Protein AF-E8V3X7-F1 (afdb_monomer_lite)

Sequence (169 aa):
MFLGLVLTGCRHASTDIPPQANLERAHLLEVARQDLAQIPPPSKNLYMNIRTIEDWENPLLTVQQNMITITVLMADANPSPLGKGTMLRPVAARKEVLNIAPMHLAEALNSIPHSAWPYGRVVAIEEAHEAPKSVRPELRRNIEAAMQTLSDIGIVADEWNDNRPVGIR

Structure (mmCIF, N/CA/C/O backbone):
data_AF-E8V3X7-F1
#
_entry.id   AF-E8V3X7-F1
#
loop_
_atom_site.group_PDB
_atom_site.id
_atom_site.type_symbol
_atom_site.label_atom_id
_atom_site.label_alt_id
_atom_site.label_comp_id
_atom_site.label_asym_id
_atom_site.label_entity_id
_atom_site.label_seq_id
_atom_site.pdbx_PDB_ins_code
_atom_site.Cartn_x
_atom_site.Cartn_y
_atom_site.Cartn_z
_atom_site.occupancy
_atom_site.B_iso_or_equiv
_atom_site.auth_seq_id
_atom_site.auth_comp_id
_atom_site.auth_asym_id
_atom_site.auth_atom_id
_atom_site.pdbx_PDB_model_num
ATOM 1 N N . MET A 1 1 ? -37.730 -12.747 60.034 1.00 41.56 1 MET A N 1
ATOM 2 C CA . MET A 1 1 ? -36.577 -13.463 59.451 1.00 41.56 1 MET A CA 1
ATOM 3 C C . MET A 1 1 ? -36.321 -12.843 58.086 1.00 41.56 1 MET A C 1
ATOM 5 O O . MET A 1 1 ? -37.265 -12.693 57.326 1.00 41.56 1 MET A O 1
ATOM 9 N N . PHE A 1 2 ? -35.115 -12.313 57.898 1.00 44.56 2 PHE A N 1
ATOM 10 C CA . PHE A 1 2 ? -34.690 -11.406 56.823 1.00 44.56 2 PHE A CA 1
ATOM 11 C C . PHE A 1 2 ? -34.370 -12.120 55.491 1.00 44.56 2 PHE A C 1
ATOM 13 O O . PHE A 1 2 ? -34.214 -13.336 55.484 1.00 44.56 2 PHE A O 1
ATOM 20 N N . LEU A 1 3 ? -34.133 -11.286 54.460 1.00 43.16 3 LEU A N 1
ATOM 21 C CA . LEU A 1 3 ? -33.473 -11.497 53.150 1.00 43.16 3 LEU A CA 1
ATOM 22 C C . LEU A 1 3 ? -34.408 -11.944 52.009 1.00 43.16 3 LEU A C 1
ATOM 24 O O . LEU A 1 3 ? -34.996 -13.010 52.070 1.00 43.16 3 LEU A O 1
ATOM 28 N N . GLY A 1 4 ? -34.616 -11.194 50.920 1.00 46.53 4 GLY A N 1
ATOM 29 C CA . GLY A 1 4 ? -33.771 -10.185 50.268 1.00 46.53 4 GLY A CA 1
ATOM 30 C C . GLY A 1 4 ? -33.264 -10.751 48.937 1.00 46.53 4 GLY A C 1
ATOM 31 O O . GLY A 1 4 ? -32.162 -11.289 48.895 1.00 46.53 4 GLY A O 1
ATOM 32 N N . LEU A 1 5 ? -34.078 -10.685 47.873 1.00 50.56 5 LEU A N 1
ATOM 33 C CA . LEU A 1 5 ? -33.664 -11.083 46.521 1.00 50.56 5 LEU A CA 1
ATOM 34 C C . LEU A 1 5 ? -32.705 -10.030 45.950 1.00 50.56 5 LEU A C 1
ATOM 36 O O . LEU A 1 5 ? -33.053 -8.854 45.844 1.00 50.56 5 LEU A O 1
ATOM 40 N N . VAL A 1 6 ? -31.499 -10.467 45.595 1.00 58.91 6 VAL A N 1
ATOM 41 C CA . VAL A 1 6 ? -30.434 -9.624 45.046 1.00 58.91 6 VAL A CA 1
ATOM 42 C C . VAL A 1 6 ? -30.571 -9.510 43.526 1.00 58.91 6 VAL A C 1
ATOM 44 O O . VAL A 1 6 ? -30.888 -10.471 42.830 1.00 58.91 6 VAL A O 1
ATOM 47 N N . LEU A 1 7 ? -30.320 -8.288 43.062 1.00 54.78 7 LEU A N 1
ATOM 48 C CA . LEU A 1 7 ? -30.355 -7.762 41.702 1.00 54.78 7 LEU A CA 1
ATOM 49 C C . LEU A 1 7 ? -29.554 -8.585 40.677 1.00 54.78 7 LEU A C 1
ATOM 51 O O . LEU A 1 7 ? -28.392 -8.931 40.893 1.00 54.78 7 LEU A O 1
ATOM 55 N N . THR A 1 8 ? -30.157 -8.792 39.508 1.00 55.88 8 THR A N 1
ATOM 56 C CA . THR A 1 8 ? -29.519 -9.307 38.292 1.00 55.88 8 THR A CA 1
ATOM 57 C C . THR A 1 8 ? -28.566 -8.249 37.723 1.00 55.88 8 THR A C 1
ATOM 59 O O . THR A 1 8 ? -29.002 -7.223 37.207 1.00 55.88 8 THR A O 1
ATOM 62 N N . GLY A 1 9 ? -27.255 -8.473 37.835 1.00 51.06 9 GLY A N 1
ATOM 63 C CA . GLY A 1 9 ? -26.227 -7.613 37.243 1.00 51.06 9 GLY A CA 1
ATOM 64 C C . GLY A 1 9 ? -25.946 -7.967 35.779 1.00 51.06 9 GLY A C 1
ATOM 65 O O . GLY A 1 9 ? -25.614 -9.112 35.468 1.00 51.06 9 GLY A O 1
ATOM 66 N N . CYS A 1 10 ? -26.044 -6.980 34.886 1.00 62.19 10 CYS A N 1
ATOM 67 C CA . CYS A 1 10 ? -25.611 -7.074 33.491 1.00 62.19 10 CYS A CA 1
ATOM 68 C C . CYS A 1 10 ? -24.092 -7.292 33.416 1.00 62.19 10 CYS A C 1
ATOM 70 O O . CYS A 1 10 ? -23.312 -6.413 33.786 1.00 62.19 10 CYS A O 1
ATOM 72 N N . ARG A 1 11 ? -23.661 -8.450 32.906 1.00 59.25 11 ARG A N 1
ATOM 73 C CA . ARG A 1 11 ? -22.255 -8.702 32.572 1.00 59.25 11 ARG A CA 1
ATOM 74 C C . ARG A 1 11 ? -21.950 -8.032 31.235 1.00 59.25 11 ARG A C 1
ATOM 76 O O . ARG A 1 11 ? -22.404 -8.500 30.196 1.00 59.25 11 ARG A O 1
ATOM 83 N N . HIS A 1 12 ? -21.194 -6.939 31.268 1.00 58.03 12 HIS A N 1
ATOM 84 C CA . HIS A 1 12 ? -20.492 -6.460 30.083 1.00 58.03 12 HIS A CA 1
ATOM 85 C C . HIS A 1 12 ? -19.414 -7.499 29.761 1.00 58.03 12 HIS A C 1
ATOM 87 O O . HIS A 1 12 ? -18.557 -7.776 30.598 1.00 58.03 12 HIS A O 1
ATOM 93 N N . ALA A 1 13 ? -19.508 -8.134 28.595 1.00 49.59 13 ALA A N 1
ATOM 94 C CA . ALA A 1 13 ? -18.462 -9.016 28.105 1.00 49.59 13 ALA A CA 1
ATOM 95 C C . ALA A 1 13 ? -17.270 -8.146 27.694 1.00 49.59 13 ALA A C 1
ATOM 97 O O . ALA A 1 13 ? -17.285 -7.522 26.635 1.00 49.59 13 ALA A O 1
ATOM 98 N N . SER A 1 14 ? -16.261 -8.069 28.557 1.00 54.44 14 SER A N 1
ATOM 99 C CA . SER A 1 14 ? -14.933 -7.605 28.174 1.00 54.44 14 SER A CA 1
ATOM 100 C C . SER A 1 14 ? -14.408 -8.555 27.098 1.00 54.44 14 SER A C 1
ATOM 102 O O . SER A 1 14 ? -14.303 -9.760 27.330 1.00 54.44 14 SER A O 1
ATOM 104 N N . THR A 1 15 ? -14.110 -8.043 25.908 1.00 57.53 15 THR A N 1
ATOM 105 C CA . THR A 1 15 ? -13.325 -8.757 24.895 1.00 57.53 15 THR A CA 1
ATOM 106 C C . THR A 1 15 ? -11.871 -8.831 25.359 1.00 57.53 15 THR A C 1
ATOM 108 O O . THR A 1 15 ? -11.016 -8.104 24.860 1.00 57.53 15 THR A O 1
ATOM 111 N N . ASP A 1 16 ? -11.595 -9.680 26.347 1.00 59.19 16 ASP A N 1
ATOM 112 C CA . ASP A 1 16 ? -10.229 -10.020 26.733 1.00 59.19 16 ASP A CA 1
ATOM 113 C C . ASP A 1 16 ? -9.679 -11.009 25.700 1.00 59.19 16 ASP A C 1
ATOM 115 O O . ASP A 1 16 ? -10.049 -12.185 25.667 1.00 59.19 16 ASP A O 1
ATOM 119 N N . ILE A 1 17 ? -8.817 -10.518 24.807 1.00 62.88 17 ILE A N 1
ATOM 120 C CA . ILE A 1 17 ? -8.056 -11.378 23.898 1.00 62.88 17 ILE A CA 1
ATOM 121 C C . ILE A 1 17 ? -7.093 -12.220 24.756 1.00 62.88 17 ILE A C 1
ATOM 123 O O . ILE A 1 17 ? -6.367 -11.650 25.578 1.00 62.88 17 ILE A O 1
ATOM 127 N N . PRO A 1 18 ? -7.044 -13.556 24.588 1.00 73.12 18 PRO A N 1
ATOM 128 C CA . PRO A 1 18 ? -6.158 -14.405 25.375 1.00 73.12 18 PRO A CA 1
ATOM 129 C C . PRO A 1 18 ? -4.687 -13.975 25.227 1.00 73.12 18 PRO A C 1
ATOM 131 O O . PRO A 1 18 ? -4.255 -13.687 24.108 1.00 73.12 18 PRO A O 1
ATOM 134 N N . PRO A 1 19 ? -3.869 -14.012 26.297 1.00 78.06 19 PRO A N 1
ATOM 135 C CA . PRO A 1 19 ? -2.450 -13.641 26.238 1.00 78.06 19 PRO A CA 1
ATOM 136 C C . PRO A 1 19 ? -1.665 -14.374 25.141 1.00 78.06 19 PRO A C 1
ATOM 138 O O . PRO A 1 19 ? -0.767 -13.803 24.531 1.00 78.06 19 PRO A O 1
ATOM 141 N N . GLN A 1 20 ? -2.035 -15.626 24.858 1.00 80.25 20 GLN A N 1
ATOM 142 C CA . GLN A 1 20 ? -1.432 -16.439 23.800 1.00 80.25 20 GLN A CA 1
ATOM 143 C C . GLN A 1 20 ? -1.684 -15.865 22.398 1.00 80.25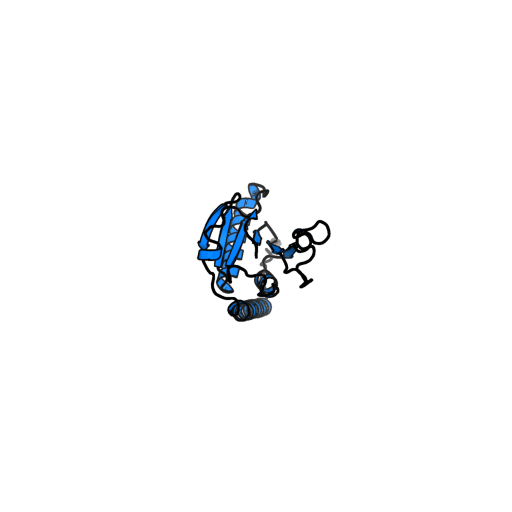 20 GLN A C 1
ATOM 145 O O . GLN A 1 20 ? -0.751 -15.785 21.607 1.00 80.25 20 GLN A O 1
ATOM 150 N N . ALA A 1 21 ? -2.900 -15.387 22.119 1.00 82.00 21 ALA A N 1
ATOM 151 C CA . ALA A 1 21 ? -3.241 -14.784 20.831 1.00 82.00 21 ALA A CA 1
ATOM 152 C C . ALA A 1 21 ? -2.495 -13.455 20.602 1.00 82.00 21 ALA A C 1
ATOM 154 O O . ALA A 1 21 ? -2.103 -13.145 19.479 1.00 82.00 21 ALA A O 1
ATOM 155 N N . ASN A 1 22 ? -2.229 -12.692 21.669 1.00 84.62 22 ASN A N 1
ATOM 156 C CA . ASN A 1 22 ? -1.407 -11.481 21.580 1.00 84.62 22 ASN A CA 1
ATOM 157 C C . ASN A 1 22 ? 0.062 -11.792 21.263 1.00 84.62 22 ASN A C 1
ATOM 159 O O . ASN A 1 22 ? 0.672 -11.084 20.464 1.00 84.62 22 ASN A O 1
ATOM 163 N N . LEU A 1 23 ? 0.628 -12.846 21.860 1.00 89.44 23 LEU A N 1
ATOM 164 C CA . LEU A 1 23 ? 2.000 -13.277 21.572 1.00 89.44 23 LEU A CA 1
ATOM 165 C C . LEU A 1 23 ? 2.145 -13.774 20.132 1.00 89.44 23 LEU A C 1
ATOM 167 O O . LEU A 1 23 ? 3.095 -13.399 19.449 1.00 89.44 23 LEU A O 1
ATOM 171 N N . GLU A 1 24 ? 1.186 -14.568 19.658 1.00 89.00 24 GLU A N 1
ATOM 172 C CA . GLU A 1 24 ? 1.156 -15.043 18.275 1.00 89.00 24 GLU A CA 1
ATOM 173 C C . GLU A 1 24 ? 1.061 -13.873 17.289 1.00 89.00 24 GLU A C 1
ATOM 175 O O . GLU A 1 24 ? 1.851 -13.783 16.352 1.00 89.00 24 GLU A O 1
ATOM 180 N N . ARG A 1 25 ? 0.176 -12.904 17.552 1.00 88.44 25 ARG A N 1
ATOM 181 C CA . ARG A 1 25 ? 0.068 -11.683 16.745 1.00 88.44 25 ARG A CA 1
ATOM 182 C C . ARG A 1 25 ? 1.370 -10.884 16.717 1.00 88.44 25 ARG A C 1
ATOM 184 O O . ARG A 1 25 ? 1.782 -10.446 15.647 1.00 88.44 25 ARG A O 1
ATOM 191 N N . ALA A 1 26 ? 2.012 -10.685 17.867 1.00 91.50 26 ALA A N 1
ATOM 192 C CA . ALA A 1 26 ? 3.282 -9.966 17.943 1.00 91.50 26 ALA A CA 1
ATOM 193 C C . ALA A 1 26 ? 4.384 -10.679 17.144 1.00 91.50 26 ALA A C 1
ATOM 195 O O . ALA A 1 26 ? 5.145 -10.031 16.431 1.00 91.50 26 ALA A O 1
ATOM 196 N N . HIS A 1 27 ? 4.424 -12.012 17.207 1.00 93.06 27 HIS A N 1
ATOM 197 C CA . HIS A 1 27 ? 5.338 -12.815 16.402 1.00 93.06 27 HIS A CA 1
ATOM 198 C C . HIS A 1 27 ? 5.074 -12.650 14.897 1.00 93.06 27 HIS A C 1
ATOM 200 O O . HIS A 1 27 ? 6.014 -12.434 14.139 1.00 93.06 27 HIS A O 1
ATOM 206 N N . LEU A 1 28 ? 3.810 -12.683 14.459 1.00 91.94 28 LEU A N 1
ATOM 207 C CA . LEU A 1 28 ? 3.452 -12.465 13.050 1.00 91.94 28 LEU A CA 1
ATOM 208 C C . LEU A 1 28 ? 3.856 -11.070 12.550 1.00 91.94 28 LEU A C 1
ATOM 210 O O . LEU A 1 28 ? 4.358 -10.949 11.434 1.00 91.94 28 LEU A O 1
ATOM 214 N N . LEU A 1 29 ? 3.679 -10.028 13.371 1.00 95.12 29 LEU A N 1
ATOM 215 C CA . LEU A 1 29 ? 4.130 -8.672 13.039 1.00 95.12 29 LEU A CA 1
ATOM 216 C C . LEU A 1 29 ? 5.652 -8.601 12.893 1.00 95.12 29 LEU A C 1
ATOM 218 O O . LEU A 1 29 ? 6.144 -7.985 11.953 1.00 95.12 29 LEU A O 1
ATOM 222 N N . GLU A 1 30 ? 6.395 -9.250 13.789 1.00 96.56 30 GLU A N 1
ATOM 223 C CA . GLU A 1 30 ? 7.857 -9.271 13.737 1.00 96.56 30 GLU A CA 1
ATOM 224 C C . GLU A 1 30 ? 8.380 -10.018 12.503 1.00 96.56 30 GLU A C 1
ATOM 226 O O . GLU A 1 30 ? 9.279 -9.517 11.831 1.00 96.56 30 GLU A O 1
ATOM 231 N N . VAL A 1 31 ? 7.790 -11.169 12.162 1.00 96.31 31 VAL A N 1
ATOM 232 C CA . VAL A 1 31 ? 8.128 -11.904 10.931 1.00 96.31 31 VAL A CA 1
ATOM 233 C C . VAL A 1 31 ? 7.864 -11.032 9.705 1.00 96.31 31 VAL A C 1
ATOM 235 O O . VAL A 1 31 ? 8.766 -10.828 8.895 1.00 96.31 31 VAL A O 1
ATOM 238 N N . ALA A 1 32 ? 6.673 -10.431 9.610 1.00 96.12 32 ALA A N 1
ATOM 239 C CA . ALA A 1 32 ? 6.341 -9.536 8.503 1.00 96.12 32 ALA A CA 1
ATOM 240 C C . ALA A 1 32 ? 7.320 -8.355 8.412 1.00 96.12 32 ALA A C 1
ATOM 242 O O . ALA A 1 32 ? 7.789 -8.026 7.327 1.00 96.12 32 ALA A O 1
ATOM 243 N N . ARG A 1 33 ? 7.689 -7.741 9.542 1.00 97.56 33 ARG A N 1
ATOM 244 C CA . ARG A 1 33 ? 8.666 -6.643 9.588 1.00 97.56 33 ARG A CA 1
ATOM 245 C C . ARG A 1 33 ? 10.034 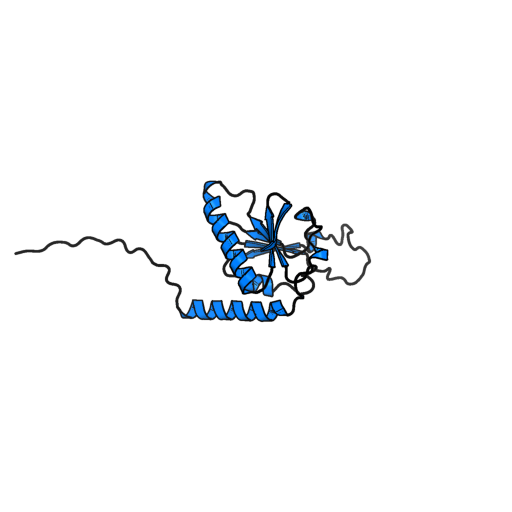-7.064 9.040 1.00 97.56 33 ARG A C 1
ATOM 247 O O . ARG A 1 33 ? 10.668 -6.284 8.331 1.00 97.56 33 ARG A O 1
ATOM 254 N N . GLN A 1 34 ? 10.509 -8.263 9.381 1.00 97.75 34 GLN A N 1
ATOM 255 C CA . GLN A 1 34 ? 11.801 -8.787 8.924 1.00 97.75 34 GLN A CA 1
ATOM 256 C C . GLN A 1 34 ? 11.806 -9.108 7.424 1.00 97.75 34 GLN A C 1
ATOM 258 O O . GLN A 1 34 ? 12.764 -8.762 6.726 1.00 97.75 34 GLN A O 1
ATOM 263 N N . ASP A 1 35 ? 10.735 -9.719 6.927 1.00 97.06 35 ASP A N 1
ATOM 264 C CA . ASP A 1 35 ? 10.578 -10.064 5.514 1.00 97.06 35 ASP A CA 1
ATOM 265 C C . ASP A 1 35 ? 10.427 -8.802 4.655 1.00 97.06 35 ASP A C 1
ATOM 267 O O . ASP A 1 35 ? 11.177 -8.586 3.700 1.00 97.06 35 ASP A O 1
ATOM 271 N N . LEU A 1 36 ? 9.540 -7.887 5.057 1.00 97.00 36 LEU A N 1
ATOM 272 C CA . LEU A 1 36 ? 9.346 -6.607 4.377 1.00 97.00 36 LEU A CA 1
ATOM 273 C C . LEU A 1 36 ? 10.619 -5.748 4.404 1.00 97.00 36 LEU A C 1
ATOM 275 O O . LEU A 1 36 ? 10.845 -4.956 3.488 1.00 97.00 36 LEU A O 1
ATOM 279 N N . ALA A 1 37 ? 11.511 -5.917 5.387 1.00 97.31 37 ALA A N 1
ATOM 280 C CA . ALA A 1 37 ? 12.798 -5.220 5.408 1.00 97.31 37 ALA A CA 1
ATOM 281 C C . ALA A 1 37 ? 13.686 -5.526 4.183 1.00 97.31 37 ALA A C 1
ATOM 283 O O . ALA A 1 37 ? 14.580 -4.733 3.884 1.00 97.31 37 ALA A O 1
ATOM 284 N N . GLN A 1 38 ? 13.421 -6.618 3.454 1.00 97.12 38 GLN A N 1
ATOM 285 C CA . GLN A 1 38 ? 14.099 -6.950 2.196 1.00 97.12 38 GLN A CA 1
ATOM 286 C C . GLN A 1 38 ? 13.671 -6.055 1.020 1.00 97.12 38 GLN A C 1
ATOM 288 O O . GLN A 1 38 ? 14.395 -5.949 0.028 1.00 97.12 38 GLN A O 1
ATOM 293 N N . ILE A 1 39 ? 12.512 -5.394 1.110 1.00 97.19 39 ILE A N 1
ATOM 294 C CA . ILE A 1 39 ? 12.089 -4.380 0.140 1.00 97.19 39 ILE A CA 1
ATOM 295 C C . ILE A 1 39 ? 12.907 -3.104 0.399 1.00 97.19 39 ILE A C 1
ATOM 297 O O . ILE A 1 39 ? 13.028 -2.685 1.557 1.00 97.19 39 ILE A O 1
ATOM 301 N N . PRO A 1 40 ? 13.456 -2.444 -0.640 1.00 97.19 40 PRO A N 1
ATOM 302 C CA . PRO A 1 40 ? 14.199 -1.200 -0.471 1.00 97.19 40 PRO A CA 1
ATOM 303 C C . PRO A 1 40 ? 13.401 -0.127 0.286 1.00 97.19 40 PRO A C 1
ATOM 305 O O . PRO A 1 40 ? 12.169 -0.087 0.195 1.00 97.19 40 PRO A O 1
ATOM 308 N N . PRO A 1 41 ? 14.074 0.787 1.007 1.00 97.19 41 PRO A N 1
ATOM 309 C CA . PRO A 1 41 ? 13.392 1.916 1.624 1.00 97.19 41 PRO A CA 1
ATOM 310 C C . PRO A 1 41 ? 12.670 2.778 0.568 1.00 97.19 41 PRO A C 1
ATOM 312 O O . PRO A 1 41 ? 13.068 2.783 -0.602 1.00 97.19 41 PRO A O 1
ATOM 315 N N . PRO A 1 42 ? 11.633 3.535 0.968 1.00 97.25 42 PRO A N 1
ATOM 316 C CA . PRO A 1 42 ? 10.893 4.406 0.063 1.00 97.25 42 PRO A CA 1
ATOM 317 C C . PRO A 1 42 ? 11.788 5.378 -0.702 1.00 97.25 42 PRO A C 1
ATOM 319 O O . PRO A 1 42 ? 12.574 6.128 -0.118 1.00 97.25 42 PRO A O 1
ATOM 322 N N . SER A 1 43 ? 11.619 5.412 -2.018 1.00 96.44 43 SER A N 1
ATOM 323 C CA . SER A 1 43 ? 12.330 6.329 -2.906 1.00 96.44 43 SER A CA 1
ATOM 324 C C . SER A 1 43 ? 11.423 7.501 -3.271 1.00 96.44 43 SER A C 1
ATOM 326 O O . SER A 1 43 ? 10.671 7.441 -4.240 1.00 96.44 43 SER A O 1
ATOM 328 N N . LYS A 1 44 ? 11.485 8.585 -2.483 1.00 93.88 44 LYS A N 1
ATOM 329 C CA . LYS A 1 44 ? 10.605 9.769 -2.619 1.00 93.88 44 LYS A CA 1
ATOM 330 C C . LYS A 1 44 ? 10.535 10.334 -4.041 1.00 93.88 44 LYS A C 1
ATOM 332 O O . LYS A 1 44 ? 9.481 10.778 -4.477 1.00 93.88 44 LYS A O 1
ATOM 337 N N . ASN A 1 45 ? 11.635 10.303 -4.785 1.00 94.44 45 ASN A N 1
ATOM 338 C CA . ASN A 1 45 ? 11.683 10.761 -6.174 1.00 94.44 45 ASN A CA 1
ATOM 339 C C . ASN A 1 45 ? 10.776 9.964 -7.127 1.00 94.44 45 ASN A C 1
ATOM 341 O O . ASN A 1 45 ? 10.424 10.495 -8.177 1.00 94.44 45 ASN A O 1
ATOM 345 N N . LEU A 1 46 ? 10.416 8.723 -6.784 1.00 93.94 46 LEU A N 1
ATOM 346 C CA . LEU A 1 46 ? 9.574 7.870 -7.621 1.00 93.94 46 LEU A CA 1
ATOM 347 C C . LEU A 1 46 ? 8.077 8.151 -7.451 1.00 93.94 46 LEU A C 1
ATOM 349 O O . LEU A 1 46 ? 7.344 8.002 -8.420 1.00 93.94 46 LEU A O 1
ATOM 353 N N . TYR A 1 47 ? 7.630 8.585 -6.266 1.00 93.62 47 TYR A N 1
ATOM 354 C CA . TYR A 1 47 ? 6.195 8.695 -5.964 1.00 93.62 47 TYR A CA 1
ATOM 355 C C . TYR A 1 47 ? 5.713 10.104 -5.577 1.00 93.62 47 TYR A C 1
ATOM 357 O O . TYR A 1 47 ? 4.542 10.411 -5.752 1.00 93.62 47 TYR A O 1
ATOM 365 N N . MET A 1 48 ? 6.594 11.026 -5.163 1.00 91.56 48 MET A N 1
ATOM 366 C CA . MET A 1 48 ? 6.180 12.384 -4.744 1.00 91.56 48 MET A CA 1
ATOM 367 C C . MET A 1 48 ? 5.598 13.253 -5.872 1.00 91.56 48 MET A C 1
ATOM 369 O O . MET A 1 48 ? 5.008 14.301 -5.609 1.00 91.56 48 MET A O 1
ATOM 373 N N . ASN A 1 49 ? 5.801 12.861 -7.132 1.00 92.25 49 ASN A N 1
ATOM 374 C CA . ASN A 1 49 ? 5.241 13.564 -8.288 1.00 92.25 49 ASN A CA 1
ATOM 375 C C . ASN A 1 49 ? 3.869 13.028 -8.710 1.00 92.25 49 ASN A C 1
ATOM 377 O O . ASN A 1 49 ? 3.241 13.643 -9.572 1.00 92.25 49 ASN A O 1
ATOM 381 N N . ILE A 1 50 ? 3.411 11.923 -8.117 1.00 94.38 50 ILE A N 1
ATOM 382 C CA . ILE A 1 50 ? 2.087 11.357 -8.361 1.00 94.38 50 ILE A CA 1
ATOM 383 C C . ILE A 1 50 ? 1.062 12.338 -7.787 1.00 94.38 50 ILE A C 1
ATOM 385 O O . ILE A 1 50 ? 1.183 12.800 -6.652 1.00 94.38 50 ILE A O 1
ATOM 389 N N . ARG A 1 51 ? 0.090 12.739 -8.609 1.00 92.88 51 ARG A N 1
ATOM 390 C CA . ARG A 1 51 ? -0.898 13.773 -8.246 1.00 92.88 51 ARG A CA 1
ATOM 391 C C . ARG A 1 51 ? -2.292 13.220 -8.033 1.00 92.88 51 ARG A C 1
ATOM 393 O O . ARG A 1 51 ? -3.082 13.893 -7.380 1.00 92.88 51 ARG A O 1
ATOM 400 N N . THR A 1 52 ? -2.556 12.041 -8.580 1.00 93.31 52 THR A N 1
ATOM 401 C CA . THR A 1 52 ? -3.837 11.351 -8.504 1.00 93.31 52 THR A CA 1
ATOM 402 C C . THR A 1 52 ? -3.608 9.925 -8.014 1.00 93.31 52 THR A C 1
ATOM 404 O O . THR A 1 52 ? -2.573 9.324 -8.301 1.00 93.31 52 THR A O 1
ATOM 407 N N . ILE A 1 53 ? -4.554 9.388 -7.254 1.00 91.50 53 ILE A N 1
ATOM 408 C CA . ILE A 1 53 ? -4.538 8.014 -6.765 1.00 91.50 53 ILE A CA 1
ATOM 409 C C . ILE A 1 53 ? -4.630 7.018 -7.921 1.00 91.50 53 ILE A C 1
ATOM 411 O O . ILE A 1 53 ? -4.132 5.905 -7.805 1.00 91.50 53 ILE A O 1
ATOM 415 N N . GLU A 1 54 ? -5.215 7.407 -9.060 1.00 90.00 54 GLU A N 1
ATOM 416 C CA . GLU A 1 54 ? -5.264 6.550 -10.247 1.00 90.00 54 GLU A CA 1
ATOM 417 C C . GLU A 1 54 ? -3.890 6.359 -10.900 1.00 90.00 54 GLU A C 1
ATOM 419 O O . GLU A 1 54 ? -3.657 5.329 -11.534 1.00 90.00 54 GLU A O 1
ATOM 424 N N . ASP A 1 55 ? -2.987 7.327 -10.729 1.00 92.44 55 ASP A N 1
ATOM 425 C CA . ASP A 1 55 ? -1.597 7.241 -11.182 1.00 92.44 55 ASP A CA 1
ATOM 426 C C . ASP A 1 55 ? -0.705 6.468 -10.190 1.00 92.44 55 ASP A C 1
ATOM 428 O O . ASP A 1 55 ? 0.453 6.175 -10.501 1.00 92.44 55 ASP A O 1
ATOM 432 N N . TRP A 1 56 ? -1.211 6.141 -8.995 1.00 94.38 56 TRP A N 1
ATOM 433 C CA . TRP A 1 56 ? -0.498 5.295 -8.044 1.00 94.38 56 TRP A CA 1
ATOM 434 C C . TRP A 1 56 ? -0.510 3.839 -8.510 1.00 94.38 56 TRP A C 1
ATOM 436 O O . TRP A 1 56 ? -1.569 3.251 -8.724 1.00 94.38 56 TRP A O 1
ATOM 446 N N . GLU A 1 57 ? 0.668 3.224 -8.627 1.00 93.12 57 GLU A N 1
ATOM 447 C CA . GLU A 1 57 ? 0.756 1.821 -9.034 1.00 93.12 57 GLU A CA 1
ATOM 448 C C . GLU A 1 57 ? 0.425 0.865 -7.882 1.00 93.12 57 GLU A C 1
ATOM 450 O O . GLU A 1 57 ? -0.632 0.241 -7.896 1.00 93.12 57 GLU A O 1
ATOM 455 N N . ASN A 1 58 ? 1.324 0.719 -6.899 1.00 95.50 58 ASN A N 1
ATOM 456 C CA . ASN A 1 58 ? 1.233 -0.320 -5.873 1.00 95.50 58 ASN A CA 1
ATOM 457 C C . ASN A 1 58 ? 1.992 0.016 -4.580 1.00 95.50 58 ASN A C 1
ATOM 459 O O . ASN A 1 58 ? 3.028 0.681 -4.645 1.00 95.50 58 ASN A O 1
ATOM 463 N N . PRO A 1 59 ? 1.606 -0.611 -3.453 1.00 97.44 59 PRO A N 1
ATOM 464 C CA . PRO A 1 59 ? 0.254 -1.080 -3.122 1.00 97.44 59 PRO A CA 1
ATOM 465 C C . PRO A 1 59 ? -0.665 0.093 -2.744 1.00 97.44 59 PRO A C 1
ATOM 467 O O . PRO A 1 59 ? -0.181 1.113 -2.249 1.00 97.44 59 PRO A O 1
ATOM 470 N N . LEU A 1 60 ? -1.977 -0.055 -2.947 1.00 97.50 60 LEU A N 1
ATOM 471 C CA . LEU A 1 60 ? -2.992 0.915 -2.514 1.00 97.50 60 LEU A CA 1
ATOM 472 C C . LEU A 1 60 ? -3.919 0.292 -1.465 1.00 97.50 60 LEU A C 1
ATOM 474 O O . LEU A 1 60 ? -4.468 -0.789 -1.682 1.00 97.50 60 LEU A O 1
ATOM 478 N N . LEU A 1 61 ? -4.112 0.992 -0.350 1.00 98.00 61 LEU A N 1
ATOM 479 C CA . LEU A 1 61 ? -4.992 0.611 0.747 1.00 98.00 61 LEU A CA 1
ATOM 480 C C . LEU A 1 61 ? -6.191 1.553 0.826 1.00 98.00 61 LEU A C 1
ATOM 482 O O . LEU A 1 61 ? -6.025 2.749 1.033 1.00 98.00 61 LEU A O 1
ATOM 486 N N . THR A 1 62 ? -7.399 1.002 0.774 1.00 96.94 62 THR A N 1
ATOM 487 C CA . THR A 1 62 ? -8.627 1.734 1.102 1.00 96.94 62 THR A CA 1
ATOM 488 C C . THR A 1 62 ? -9.177 1.189 2.415 1.00 96.94 62 THR A C 1
ATOM 490 O O . THR A 1 62 ? -9.617 0.037 2.501 1.00 96.94 62 THR A O 1
ATOM 493 N N . VAL A 1 63 ? -9.143 2.008 3.463 1.00 96.62 63 VAL A N 1
ATOM 494 C CA . VAL A 1 63 ? -9.657 1.656 4.789 1.00 96.62 63 VAL A CA 1
ATOM 495 C C . VAL A 1 63 ? -11.165 1.879 4.823 1.00 96.62 63 VAL A C 1
ATOM 497 O O . VAL A 1 63 ? -11.668 2.908 4.373 1.00 96.62 63 VAL A O 1
ATOM 500 N N . GLN A 1 64 ? -11.895 0.911 5.372 1.00 94.12 64 GLN A N 1
ATOM 501 C CA . GLN A 1 64 ? -13.342 0.963 5.580 1.00 94.12 64 GLN A CA 1
ATOM 502 C C . GLN A 1 64 ? -13.672 0.771 7.071 1.00 94.12 64 GLN A C 1
ATOM 504 O O . GLN A 1 64 ? -12.791 0.714 7.931 1.00 94.12 64 GLN A O 1
ATOM 509 N N . GLN A 1 65 ? -14.961 0.670 7.408 1.00 91.12 65 GLN A N 1
ATOM 510 C CA . GLN A 1 65 ? -15.397 0.527 8.802 1.00 91.12 65 GLN A CA 1
ATOM 511 C C . GLN A 1 65 ? -14.922 -0.785 9.452 1.00 91.12 65 GLN A C 1
ATOM 513 O O . GLN A 1 65 ? -14.511 -0.782 10.606 1.00 91.12 65 GLN A O 1
ATOM 518 N N . ASN A 1 66 ? -14.940 -1.904 8.722 1.00 91.25 66 ASN A N 1
ATOM 519 C CA . ASN A 1 66 ? -14.658 -3.229 9.299 1.00 91.25 66 ASN A CA 1
ATOM 520 C C . ASN A 1 66 ? -13.600 -4.013 8.514 1.00 91.25 66 ASN A C 1
ATOM 522 O O . ASN A 1 66 ? -13.334 -5.174 8.820 1.00 91.25 66 ASN A O 1
ATOM 526 N N . MET A 1 67 ? -13.031 -3.409 7.476 1.00 95.94 67 MET A N 1
ATOM 527 C CA . MET A 1 67 ? -12.148 -4.082 6.534 1.00 95.94 67 MET A CA 1
ATOM 528 C C . MET A 1 67 ? -11.185 -3.100 5.885 1.00 95.94 67 MET A C 1
ATOM 530 O O . MET A 1 67 ? -11.408 -1.889 5.888 1.00 95.94 67 MET A O 1
ATOM 534 N N . ILE A 1 68 ? -10.124 -3.651 5.316 1.00 97.88 68 ILE A N 1
ATOM 535 C CA . ILE A 1 68 ? -9.190 -2.941 4.456 1.00 97.88 68 ILE A CA 1
ATOM 536 C C . ILE A 1 68 ? -9.244 -3.619 3.095 1.00 97.88 68 ILE A C 1
ATOM 538 O O . ILE A 1 68 ? -9.169 -4.847 3.000 1.00 97.88 68 ILE A O 1
ATOM 542 N N . THR A 1 69 ? -9.385 -2.814 2.052 1.00 97.94 69 THR A N 1
ATOM 543 C CA . THR A 1 69 ? -9.214 -3.266 0.677 1.00 97.94 69 THR A CA 1
ATOM 544 C C . THR A 1 69 ? -7.789 -2.970 0.240 1.00 97.94 69 THR A C 1
ATOM 546 O O . THR A 1 69 ? -7.361 -1.820 0.267 1.00 97.94 69 THR A O 1
ATOM 549 N N . ILE A 1 70 ? -7.061 -4.003 -0.172 1.00 98.06 70 ILE A N 1
ATOM 550 C CA . ILE A 1 70 ? -5.746 -3.879 -0.796 1.00 98.06 70 ILE A CA 1
ATOM 551 C C . ILE A 1 70 ? -5.927 -4.038 -2.297 1.00 98.06 70 ILE A C 1
ATOM 553 O O . ILE A 1 70 ? -6.429 -5.058 -2.767 1.00 98.06 70 ILE A O 1
ATOM 557 N N . THR A 1 71 ? -5.507 -3.030 -3.045 1.00 97.06 71 THR A N 1
ATOM 558 C CA . THR A 1 71 ? -5.414 -3.073 -4.497 1.00 97.06 71 THR A CA 1
ATOM 559 C C . THR A 1 71 ? -3.956 -3.245 -4.897 1.00 97.06 71 THR A C 1
ATOM 561 O O . THR A 1 71 ? -3.105 -2.449 -4.494 1.00 97.06 71 THR A O 1
ATOM 564 N N . VAL A 1 72 ? -3.678 -4.265 -5.711 1.00 95.50 72 VAL A N 1
ATOM 565 C CA . VAL A 1 72 ? -2.338 -4.523 -6.247 1.00 95.50 72 VAL A CA 1
ATOM 566 C C . VAL A 1 72 ? -2.416 -4.903 -7.725 1.00 95.50 72 VAL A C 1
ATOM 568 O O . VAL A 1 72 ? -3.184 -5.767 -8.132 1.00 95.50 72 VAL A O 1
ATOM 571 N N . LEU A 1 73 ? -1.605 -4.265 -8.551 1.00 92.00 73 LEU A N 1
ATOM 572 C CA . LEU A 1 73 ? -1.368 -4.573 -9.946 1.00 92.00 73 LEU A CA 1
ATOM 573 C C . LEU A 1 73 ? -0.200 -5.556 -10.083 1.00 92.00 73 LEU A C 1
ATOM 575 O O . LEU A 1 73 ? 0.960 -5.195 -9.879 1.00 92.00 73 LEU A O 1
ATOM 579 N N . MET A 1 74 ? -0.495 -6.787 -10.493 1.00 88.81 74 MET A N 1
ATOM 580 C CA . MET A 1 74 ? 0.520 -7.822 -10.688 1.00 88.81 74 MET A CA 1
ATOM 581 C C . MET A 1 74 ? 1.333 -7.626 -11.967 1.00 88.81 74 MET A C 1
ATOM 583 O O . MET A 1 74 ? 0.856 -7.106 -12.985 1.00 88.81 74 MET A O 1
ATOM 587 N N . ALA A 1 75 ? 2.581 -8.099 -11.938 1.00 83.06 75 ALA A N 1
ATOM 588 C CA . ALA A 1 75 ? 3.413 -8.197 -13.130 1.00 83.06 75 ALA A CA 1
ATOM 589 C C . ALA A 1 75 ? 2.734 -9.068 -14.201 1.00 83.06 75 ALA A C 1
ATOM 591 O O . ALA A 1 75 ? 1.932 -9.953 -13.911 1.00 83.06 75 ALA A O 1
ATOM 592 N N . ASP A 1 76 ? 3.032 -8.793 -15.469 1.00 78.75 76 ASP A N 1
ATOM 593 C CA . ASP A 1 76 ? 2.527 -9.624 -16.556 1.00 78.75 76 ASP A CA 1
ATOM 594 C C . ASP A 1 76 ? 3.270 -10.966 -16.547 1.00 78.75 76 ASP A C 1
ATOM 596 O O . ASP A 1 76 ? 4.492 -10.999 -16.684 1.00 78.75 76 ASP A O 1
ATOM 600 N N . ALA A 1 77 ? 2.532 -12.065 -16.368 1.00 74.81 77 ALA A N 1
ATOM 601 C CA . ALA A 1 77 ? 3.100 -13.410 -16.327 1.00 74.81 77 ALA A CA 1
ATOM 602 C C . ALA A 1 77 ? 3.701 -13.846 -17.675 1.00 74.81 77 ALA A C 1
ATOM 604 O O . ALA A 1 77 ? 4.488 -14.791 -17.721 1.00 74.81 77 ALA A O 1
ATOM 605 N N . ASN A 1 78 ? 3.347 -13.181 -18.781 1.00 75.88 78 ASN A N 1
ATOM 606 C CA . ASN A 1 78 ? 3.908 -13.475 -20.091 1.00 75.88 78 ASN A CA 1
ATOM 607 C C . ASN A 1 78 ? 5.121 -12.559 -20.380 1.00 75.88 78 ASN A C 1
ATOM 609 O O . ASN A 1 78 ? 4.948 -11.350 -20.576 1.00 75.88 78 ASN A O 1
ATOM 613 N N . PRO A 1 79 ? 6.343 -13.125 -20.488 1.00 73.94 79 PRO A N 1
ATOM 614 C CA . PRO A 1 79 ? 7.579 -12.357 -20.649 1.00 73.94 79 PRO A CA 1
ATOM 615 C C . PRO A 1 79 ? 7.734 -11.725 -22.041 1.00 73.94 79 PRO A C 1
ATOM 617 O O . PRO A 1 79 ? 8.623 -10.901 -22.250 1.00 73.94 79 PRO A O 1
ATOM 620 N N . SER A 1 80 ? 6.896 -12.099 -23.014 1.00 79.69 80 SER A N 1
ATOM 621 C CA . SER A 1 80 ? 6.947 -11.539 -24.363 1.00 79.69 80 SER A CA 1
ATOM 622 C C . SER A 1 80 ? 6.365 -10.120 -24.401 1.00 79.69 80 SER A C 1
ATOM 624 O O . SER A 1 80 ? 5.266 -9.898 -23.880 1.00 79.69 80 SER A O 1
ATOM 626 N N . PRO A 1 81 ? 7.014 -9.163 -25.092 1.00 75.94 81 PRO A N 1
ATOM 627 C CA . PRO A 1 81 ? 6.459 -7.825 -25.298 1.00 75.94 81 PRO A CA 1
ATOM 628 C C . PRO A 1 81 ? 5.273 -7.815 -26.280 1.00 75.94 81 PRO A C 1
ATOM 630 O O . PRO A 1 81 ? 4.536 -6.831 -26.346 1.00 75.94 81 PRO A O 1
ATOM 633 N N . LEU A 1 82 ? 5.061 -8.894 -27.043 1.00 79.81 82 LEU A N 1
ATOM 634 C CA . LEU A 1 82 ? 4.025 -8.958 -28.072 1.00 79.81 82 LEU A CA 1
ATOM 635 C C . LEU A 1 82 ? 2.617 -8.909 -27.465 1.00 79.81 82 LEU A C 1
ATOM 637 O O . LEU A 1 82 ? 2.223 -9.775 -26.687 1.00 79.81 82 LEU A O 1
ATOM 641 N N . GLY A 1 83 ? 1.831 -7.905 -27.854 1.00 71.56 83 GLY A N 1
ATOM 642 C CA . GLY A 1 83 ? 0.433 -7.771 -27.443 1.00 71.56 83 GLY A CA 1
ATOM 643 C C . GLY A 1 83 ? 0.213 -7.160 -26.055 1.00 71.56 83 GLY A C 1
ATOM 644 O O . GLY A 1 83 ? -0.937 -7.097 -25.622 1.00 71.56 83 GLY A O 1
ATOM 645 N N . LYS A 1 84 ? 1.261 -6.691 -25.358 1.00 76.06 84 LYS A N 1
ATOM 646 C CA . LYS A 1 84 ? 1.123 -5.968 -24.081 1.00 76.06 84 LYS A CA 1
ATOM 647 C C . LYS A 1 84 ? 0.234 -4.729 -24.267 1.00 76.06 84 LYS A C 1
ATOM 649 O O . LYS A 1 84 ? 0.465 -3.942 -25.179 1.00 76.06 84 LYS A O 1
ATOM 654 N N . GLY A 1 85 ? -0.783 -4.564 -23.419 1.00 70.50 85 GLY A N 1
ATOM 655 C CA . GLY A 1 85 ? -1.703 -3.420 -23.482 1.00 70.50 85 GLY A CA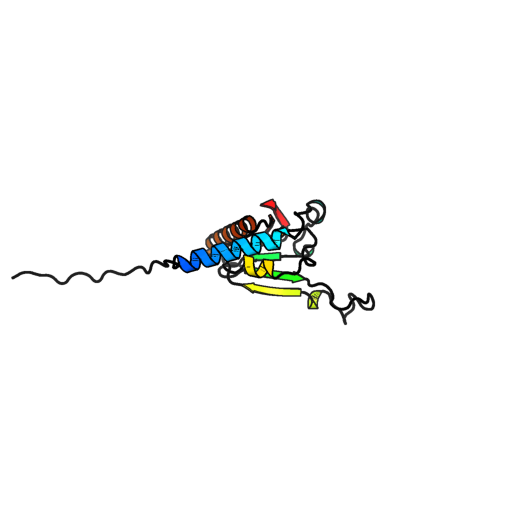 1
ATOM 656 C C . GLY A 1 85 ? -2.761 -3.496 -24.590 1.00 70.50 85 GLY A C 1
ATOM 657 O O . GLY A 1 85 ? -3.529 -2.554 -24.760 1.00 70.50 85 GLY A O 1
ATOM 658 N N . THR A 1 86 ? -2.834 -4.604 -25.335 1.00 79.00 86 THR A N 1
ATOM 659 C CA . THR A 1 86 ? -3.931 -4.858 -26.285 1.00 79.00 86 THR A CA 1
ATOM 660 C C . THR A 1 86 ? -5.165 -5.410 -25.565 1.00 79.00 86 THR A C 1
ATOM 662 O O . THR A 1 86 ? -5.076 -5.840 -24.415 1.00 79.00 86 THR A O 1
ATOM 665 N N . MET A 1 87 ? -6.313 -5.480 -26.255 1.00 78.25 87 MET A N 1
ATOM 666 C CA . MET A 1 87 ? -7.546 -6.080 -25.711 1.00 78.25 87 MET A CA 1
ATOM 667 C C . MET A 1 87 ? -7.359 -7.515 -25.187 1.00 78.25 87 MET A C 1
ATOM 669 O O . MET A 1 87 ? -8.102 -7.943 -24.313 1.00 78.25 87 MET A O 1
ATOM 673 N N . LEU A 1 88 ? -6.364 -8.250 -25.693 1.00 78.31 88 LEU A N 1
ATOM 674 C CA . LEU A 1 88 ? -6.074 -9.625 -25.280 1.00 78.31 88 LEU A CA 1
ATOM 675 C C . LEU A 1 88 ? -5.161 -9.711 -24.046 1.00 78.31 88 LEU A C 1
ATOM 677 O O . LEU A 1 88 ? -5.037 -10.781 -23.458 1.00 78.31 88 LEU A O 1
ATOM 681 N N . ARG A 1 89 ? -4.504 -8.609 -23.658 1.00 79.44 89 ARG A N 1
ATOM 682 C CA . ARG A 1 89 ? -3.625 -8.520 -22.477 1.00 79.44 89 ARG A CA 1
ATOM 683 C C . ARG A 1 89 ? -3.817 -7.178 -21.749 1.00 79.44 89 ARG A C 1
ATOM 685 O O . ARG A 1 89 ? -2.885 -6.363 -21.706 1.00 79.44 89 ARG A O 1
ATOM 692 N N . PRO A 1 90 ? -5.022 -6.908 -21.210 1.00 78.00 90 PRO A N 1
ATOM 693 C CA . PRO A 1 90 ? -5.307 -5.650 -20.535 1.00 78.00 90 PRO A CA 1
ATOM 694 C C . PRO A 1 90 ? -4.622 -5.584 -19.165 1.00 78.00 90 PRO A C 1
ATOM 696 O O . PRO A 1 90 ? -4.553 -6.564 -18.427 1.00 78.00 90 PRO A O 1
ATOM 699 N N . VAL A 1 91 ? -4.164 -4.387 -18.792 1.00 77.25 91 VAL A N 1
ATOM 700 C CA . VAL A 1 91 ? -3.570 -4.112 -17.471 1.00 77.25 91 VAL A CA 1
ATOM 701 C C . VAL A 1 91 ? -4.565 -4.415 -16.348 1.00 77.25 91 VAL A C 1
ATOM 703 O O . VAL A 1 91 ? -4.189 -5.038 -15.362 1.00 77.25 91 VAL A O 1
ATOM 706 N N . ALA A 1 92 ? -5.839 -4.063 -16.541 1.00 76.25 92 ALA A N 1
ATOM 707 C CA . ALA A 1 92 ? -6.898 -4.258 -15.554 1.00 76.25 92 ALA A CA 1
ATOM 708 C C . ALA A 1 92 ? -7.123 -5.729 -15.156 1.00 76.25 92 ALA A C 1
ATOM 710 O O . ALA A 1 92 ? -7.495 -5.986 -14.019 1.00 76.25 92 ALA A O 1
ATOM 711 N N . ALA A 1 93 ? -6.849 -6.699 -16.038 1.00 77.25 93 ALA A N 1
ATOM 712 C CA . ALA A 1 93 ? -6.982 -8.123 -15.705 1.00 77.25 93 ALA A CA 1
ATOM 713 C C . ALA A 1 93 ? -5.911 -8.622 -14.719 1.00 77.25 93 ALA A C 1
ATOM 715 O O . ALA A 1 93 ? -6.035 -9.720 -14.189 1.00 77.25 93 ALA A O 1
ATOM 716 N N . ARG A 1 94 ? -4.861 -7.827 -14.479 1.00 86.06 94 ARG A N 1
ATOM 717 C CA . ARG A 1 94 ? -3.800 -8.112 -13.504 1.00 86.06 94 ARG A CA 1
ATOM 718 C C . ARG A 1 94 ? -4.028 -7.402 -12.169 1.00 86.06 94 ARG A C 1
ATOM 720 O O . ARG A 1 94 ? -3.175 -7.484 -11.292 1.00 86.06 94 ARG A O 1
ATOM 727 N N . LYS A 1 95 ? -5.124 -6.648 -12.044 1.00 90.69 95 LYS A N 1
ATOM 728 C CA . LYS A 1 95 ? -5.498 -5.970 -10.806 1.00 90.69 95 LYS A CA 1
ATOM 729 C C . LYS A 1 95 ? -6.119 -6.995 -9.864 1.00 90.69 95 LYS A C 1
ATOM 731 O O . LYS A 1 95 ? -7.189 -7.529 -10.145 1.00 90.69 95 LYS A O 1
ATOM 736 N N . GLU A 1 96 ? -5.460 -7.230 -8.746 1.00 93.50 96 GLU A N 1
ATOM 737 C CA . GLU A 1 96 ? -5.975 -8.011 -7.634 1.00 93.50 96 GLU A CA 1
ATOM 738 C C . GLU A 1 96 ? -6.551 -7.072 -6.575 1.00 93.50 96 GLU A C 1
ATOM 740 O O . GLU A 1 96 ? -5.999 -6.006 -6.288 1.00 93.50 96 GLU A O 1
ATOM 745 N N . VAL A 1 97 ? -7.698 -7.465 -6.022 1.00 95.56 97 VAL A N 1
ATOM 746 C CA . VAL A 1 97 ? -8.401 -6.727 -4.973 1.00 95.56 97 VAL A CA 1
ATOM 747 C C . VAL A 1 97 ? -8.656 -7.690 -3.824 1.00 95.56 97 VAL A C 1
ATOM 749 O O . VAL A 1 97 ? -9.437 -8.633 -3.956 1.00 95.56 97 VAL A O 1
ATOM 752 N N . LEU A 1 98 ? -7.985 -7.456 -2.701 1.00 96.31 98 LEU A N 1
ATOM 753 C CA . LEU A 1 98 ? -8.072 -8.282 -1.503 1.00 96.31 98 LEU A CA 1
ATOM 754 C C . LEU A 1 98 ? -8.850 -7.533 -0.430 1.00 96.31 98 LEU A C 1
ATOM 756 O O . LEU A 1 98 ? -8.513 -6.407 -0.080 1.00 96.31 98 LEU A O 1
ATOM 760 N N . ASN A 1 99 ? -9.875 -8.176 0.114 1.00 97.56 99 ASN A N 1
ATOM 761 C CA . ASN A 1 99 ? -10.682 -7.641 1.201 1.00 97.56 99 ASN A CA 1
ATOM 762 C C . ASN A 1 99 ? -10.334 -8.393 2.478 1.00 97.56 99 ASN A C 1
ATOM 764 O O . ASN A 1 99 ? -10.618 -9.584 2.590 1.00 97.56 99 ASN A O 1
ATOM 768 N N . ILE A 1 100 ? -9.708 -7.702 3.425 1.00 97.31 100 ILE A N 1
ATOM 769 C CA . ILE A 1 100 ? -9.174 -8.316 4.640 1.00 97.31 100 ILE A CA 1
ATOM 770 C C . ILE A 1 100 ? -9.746 -7.662 5.892 1.00 97.31 100 ILE A C 1
ATOM 772 O O . ILE A 1 100 ? -10.094 -6.479 5.898 1.00 97.31 100 ILE A O 1
ATOM 776 N N . ALA A 1 101 ? -9.792 -8.416 6.990 1.00 96.06 101 ALA A N 1
ATOM 777 C CA . ALA A 1 101 ? -9.974 -7.799 8.296 1.00 96.06 101 ALA A CA 1
ATOM 778 C C . ALA A 1 101 ? -8.708 -6.992 8.657 1.00 96.06 101 ALA A C 1
ATOM 780 O O . ALA A 1 101 ? -7.602 -7.449 8.351 1.00 96.06 101 ALA A O 1
ATOM 781 N N . PRO A 1 102 ? -8.824 -5.848 9.362 1.00 94.75 102 PRO A N 1
ATOM 782 C CA . PRO A 1 102 ? -7.674 -4.994 9.687 1.00 94.75 102 PRO A CA 1
ATOM 783 C C . PRO A 1 102 ? -6.549 -5.736 10.417 1.00 94.75 102 PRO A C 1
ATOM 785 O O . PRO A 1 102 ? -5.369 -5.436 10.259 1.00 94.75 102 PRO A O 1
ATOM 788 N N . MET A 1 103 ? -6.909 -6.765 11.186 1.00 93.19 103 MET A N 1
ATOM 789 C CA . MET A 1 103 ? -5.960 -7.579 11.932 1.00 93.19 103 MET A CA 1
ATOM 790 C C . MET A 1 103 ? -4.977 -8.372 11.053 1.00 93.19 103 MET A C 1
ATOM 792 O O . MET A 1 103 ? -3.900 -8.690 11.554 1.00 93.19 103 MET A O 1
ATOM 796 N N . HIS A 1 104 ? -5.306 -8.637 9.784 1.00 96.12 104 HIS A N 1
ATOM 797 C CA . HIS A 1 104 ? -4.471 -9.377 8.826 1.00 96.12 104 HIS A CA 1
ATOM 798 C C . HIS A 1 104 ? -3.636 -8.471 7.909 1.00 96.12 104 HIS A C 1
ATOM 800 O O . HIS A 1 104 ? -3.009 -8.964 6.976 1.00 96.12 104 HIS A O 1
ATOM 806 N N . LEU A 1 105 ? -3.608 -7.153 8.151 1.00 97.56 105 LEU A N 1
ATOM 807 C CA . LEU A 1 105 ? -2.924 -6.199 7.270 1.00 97.56 105 LEU A CA 1
ATOM 808 C C . LEU A 1 105 ? -1.451 -6.556 7.026 1.00 97.56 105 LEU A C 1
ATOM 810 O O . LEU A 1 105 ? -1.012 -6.583 5.881 1.00 97.56 105 LEU A O 1
ATOM 814 N N . ALA A 1 106 ? -0.706 -6.866 8.088 1.00 96.94 106 ALA A N 1
ATOM 815 C CA . ALA A 1 106 ? 0.711 -7.202 7.983 1.00 96.94 106 ALA A CA 1
ATOM 816 C C . ALA A 1 106 ? 0.962 -8.475 7.162 1.00 96.94 106 ALA A C 1
ATOM 818 O O . ALA A 1 106 ? 1.815 -8.484 6.282 1.00 96.94 106 ALA A O 1
ATOM 819 N N . GLU A 1 107 ? 0.189 -9.528 7.423 1.00 96.44 107 GLU A N 1
ATOM 820 C CA . GLU A 1 107 ? 0.276 -10.802 6.706 1.00 96.44 107 GLU A CA 1
ATOM 821 C C . GLU A 1 107 ? -0.049 -10.624 5.218 1.00 96.44 107 GLU A C 1
ATOM 823 O O . GLU A 1 107 ? 0.699 -11.081 4.353 1.00 96.44 107 GLU A O 1
ATOM 828 N N . ALA A 1 108 ? -1.123 -9.891 4.913 1.00 97.31 108 ALA A N 1
ATOM 829 C CA . ALA A 1 108 ? -1.533 -9.633 3.542 1.00 97.31 108 ALA A CA 1
ATOM 830 C C . ALA A 1 108 ? -0.476 -8.823 2.775 1.00 97.31 108 ALA A C 1
ATOM 832 O O . ALA A 1 108 ? -0.134 -9.185 1.652 1.00 97.31 108 ALA A O 1
ATOM 833 N N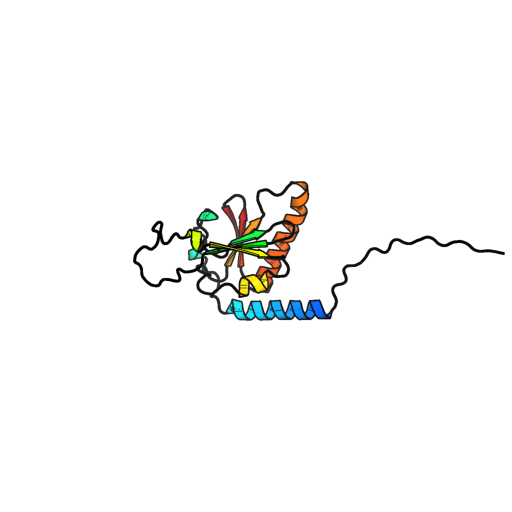 . LEU A 1 109 ? 0.095 -7.778 3.383 1.00 97.88 109 LEU A N 1
ATOM 834 C CA . LEU A 1 109 ? 1.176 -7.000 2.769 1.00 97.88 109 LEU A CA 1
ATOM 835 C C . LEU A 1 109 ? 2.453 -7.826 2.576 1.00 97.88 109 LEU A C 1
ATOM 837 O O . LEU A 1 109 ? 3.095 -7.692 1.538 1.00 97.88 109 LEU A O 1
ATOM 841 N N . ASN A 1 110 ? 2.792 -8.707 3.521 1.00 96.81 110 ASN A N 1
ATOM 842 C CA . ASN A 1 110 ? 3.954 -9.594 3.404 1.00 96.81 110 ASN A CA 1
ATOM 843 C C . ASN A 1 110 ? 3.800 -10.633 2.279 1.00 96.81 110 ASN A C 1
ATOM 845 O O . ASN A 1 110 ? 4.785 -11.108 1.722 1.00 96.81 110 ASN A O 1
ATOM 849 N N . SER A 1 111 ? 2.562 -10.975 1.911 1.00 95.94 111 SER A N 1
ATOM 850 C CA . SER A 1 111 ? 2.288 -11.885 0.792 1.00 95.94 111 SER A CA 1
ATOM 851 C C . SER A 1 111 ? 2.458 -11.239 -0.592 1.00 95.94 111 SER A C 1
ATOM 853 O O . SER A 1 111 ? 2.514 -11.950 -1.598 1.00 95.94 111 SER A O 1
ATOM 855 N N . ILE A 1 112 ? 2.557 -9.903 -0.666 1.00 95.88 112 ILE A N 1
ATOM 856 C CA . ILE A 1 112 ? 2.721 -9.183 -1.932 1.00 95.88 112 ILE A CA 1
ATOM 857 C C . ILE A 1 112 ? 4.141 -9.417 -2.472 1.00 95.88 112 ILE A C 1
ATOM 859 O O . ILE A 1 112 ? 5.116 -9.096 -1.786 1.00 95.88 112 ILE A O 1
ATOM 863 N N . PRO A 1 113 ? 4.301 -9.889 -3.725 1.00 94.31 113 PRO A N 1
ATOM 864 C CA . PRO A 1 113 ? 5.617 -10.086 -4.322 1.00 94.31 113 PRO A CA 1
ATOM 865 C C . PRO A 1 113 ? 6.458 -8.804 -4.311 1.00 94.31 113 PRO A C 1
ATOM 867 O O . PRO A 1 113 ? 5.959 -7.731 -4.638 1.00 94.31 113 PRO A O 1
ATOM 870 N N . HIS A 1 114 ? 7.765 -8.909 -4.043 1.00 93.88 114 HIS A N 1
ATOM 871 C CA . HIS A 1 114 ? 8.663 -7.740 -3.990 1.00 93.88 114 HIS A CA 1
ATOM 872 C C . HIS A 1 114 ? 8.659 -6.907 -5.285 1.00 93.88 114 HIS A C 1
ATOM 874 O O . HIS A 1 114 ? 8.849 -5.695 -5.250 1.00 93.88 114 HIS A O 1
ATOM 880 N N . SER A 1 115 ? 8.416 -7.539 -6.437 1.00 91.38 115 SER A N 1
ATOM 881 C CA . SER A 1 115 ? 8.316 -6.858 -7.734 1.00 91.38 115 SER A CA 1
ATOM 882 C C . SER A 1 115 ? 7.107 -5.924 -7.852 1.00 91.38 115 SER A C 1
ATOM 884 O O . SER A 1 115 ? 7.097 -5.072 -8.736 1.00 91.38 115 SER A O 1
ATOM 886 N N . ALA A 1 116 ? 6.112 -6.053 -6.971 1.00 95.00 116 ALA A N 1
ATOM 887 C CA . ALA A 1 116 ? 4.951 -5.175 -6.897 1.00 95.00 116 ALA A CA 1
ATOM 888 C C . ALA A 1 116 ? 5.172 -3.963 -5.967 1.00 95.00 116 ALA A C 1
ATOM 890 O O . ALA A 1 116 ? 4.210 -3.289 -5.626 1.00 95.00 116 ALA A O 1
ATOM 891 N N . TRP A 1 117 ? 6.417 -3.647 -5.587 1.00 96.69 117 TRP A N 1
ATOM 892 C CA . TRP A 1 117 ? 6.774 -2.475 -4.772 1.00 96.69 117 TRP A CA 1
ATOM 893 C C . TRP A 1 117 ? 7.630 -1.474 -5.569 1.00 96.69 117 TRP A C 1
ATOM 895 O O . TRP A 1 117 ? 8.828 -1.326 -5.303 1.00 96.69 117 TRP A O 1
ATOM 905 N N . PRO A 1 118 ? 7.052 -0.781 -6.569 1.00 95.75 118 PRO A N 1
ATOM 906 C CA . PRO A 1 118 ? 7.808 0.060 -7.502 1.00 95.75 118 PRO A CA 1
ATOM 907 C C . PRO A 1 118 ? 8.480 1.263 -6.826 1.00 95.75 118 PRO A C 1
ATOM 909 O O . PRO A 1 118 ? 9.468 1.787 -7.336 1.00 95.75 118 PRO A O 1
ATOM 912 N N . TYR A 1 119 ? 7.969 1.691 -5.670 1.00 96.69 119 TYR A N 1
ATOM 913 C CA . TYR A 1 119 ? 8.421 2.884 -4.952 1.00 96.69 119 TYR A CA 1
ATOM 914 C C . TYR A 1 119 ? 9.282 2.569 -3.720 1.00 96.69 119 TYR A C 1
ATOM 916 O O . TYR A 1 119 ? 9.637 3.471 -2.957 1.00 96.69 119 TYR A O 1
ATOM 924 N N . GLY A 1 120 ? 9.640 1.296 -3.528 1.00 97.12 120 GLY A N 1
ATOM 925 C CA . GLY A 1 120 ? 10.149 0.788 -2.259 1.00 97.12 120 GLY A CA 1
ATOM 926 C C . GLY A 1 120 ? 9.012 0.556 -1.266 1.00 97.12 120 GLY A C 1
ATOM 927 O O . GLY A 1 120 ? 7.845 0.493 -1.644 1.00 97.12 120 GLY A O 1
ATOM 928 N N . ARG A 1 121 ? 9.3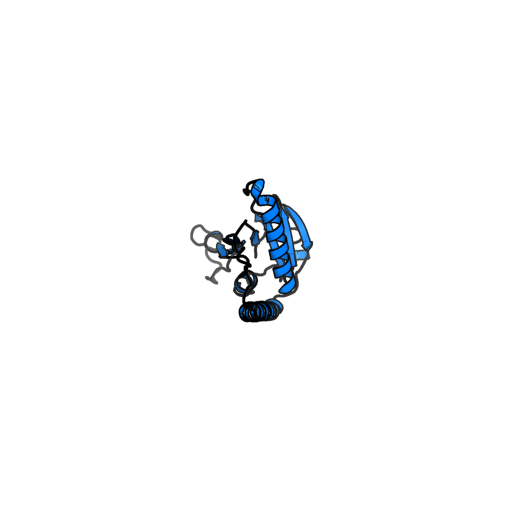55 0.411 0.011 1.00 97.38 121 ARG A N 1
ATOM 929 C CA . ARG A 1 121 ? 8.438 -0.004 1.078 1.00 97.38 121 ARG A CA 1
ATOM 930 C C . ARG A 1 121 ? 7.512 1.127 1.562 1.00 97.38 121 ARG A C 1
ATOM 932 O O . ARG A 1 121 ? 7.588 1.576 2.707 1.00 97.38 121 ARG A O 1
ATOM 939 N N . VAL A 1 122 ? 6.671 1.610 0.655 1.00 98.00 122 VAL A N 1
ATOM 940 C CA . VAL A 1 122 ? 5.663 2.658 0.848 1.00 98.00 122 VAL A CA 1
ATOM 941 C C . VAL A 1 122 ? 4.344 2.210 0.231 1.00 98.00 122 VAL A C 1
ATOM 943 O O . VAL A 1 122 ? 4.339 1.555 -0.809 1.00 98.00 122 VAL A O 1
ATOM 946 N N . VAL A 1 123 ? 3.235 2.551 0.877 1.00 98.06 123 VAL A N 1
ATOM 947 C CA . VAL A 1 123 ? 1.878 2.287 0.383 1.00 98.06 123 VAL A CA 1
ATOM 948 C C . VAL A 1 123 ? 1.095 3.588 0.334 1.00 98.06 123 VAL A C 1
ATOM 950 O O . VAL A 1 123 ? 1.252 4.430 1.220 1.00 98.06 123 VAL A O 1
ATOM 953 N N . ALA A 1 124 ? 0.226 3.736 -0.662 1.00 98.00 124 ALA A N 1
ATOM 954 C CA . ALA A 1 124 ? -0.819 4.744 -0.591 1.00 98.00 124 ALA A CA 1
ATOM 955 C C . ALA A 1 124 ? -1.930 4.223 0.316 1.00 98.00 124 ALA A C 1
ATOM 957 O O . ALA A 1 124 ? -2.304 3.050 0.234 1.00 98.00 124 ALA A O 1
ATOM 958 N N . ILE A 1 125 ? -2.455 5.085 1.177 1.00 97.69 125 ILE A N 1
ATOM 959 C CA . ILE A 1 125 ? -3.571 4.772 2.061 1.00 97.69 125 ILE A CA 1
ATOM 960 C C . ILE A 1 125 ? -4.624 5.872 1.993 1.00 97.69 125 ILE A C 1
ATOM 962 O O . ILE A 1 125 ? -4.306 7.052 2.086 1.00 97.69 125 ILE A O 1
ATOM 966 N N . GLU A 1 126 ? -5.884 5.482 1.859 1.00 95.69 126 GLU A N 1
ATOM 967 C CA . GLU A 1 126 ? -7.024 6.394 1.853 1.00 95.69 126 GLU A CA 1
ATOM 968 C C . GLU A 1 126 ? -8.185 5.857 2.694 1.00 95.69 126 GLU A C 1
ATOM 970 O O . GLU A 1 126 ? -8.322 4.655 2.945 1.00 95.69 126 GLU A O 1
ATOM 975 N N . GLU A 1 127 ? -9.052 6.767 3.128 1.00 93.44 127 GLU A N 1
ATOM 976 C CA . GLU A 1 127 ? -10.358 6.427 3.686 1.00 93.44 127 GLU A CA 1
ATOM 977 C C . GLU A 1 127 ? -11.375 6.189 2.560 1.00 93.44 127 GLU A C 1
ATOM 979 O O . GLU A 1 127 ? -11.382 6.903 1.560 1.00 93.44 127 GLU A O 1
ATOM 984 N N . ALA A 1 128 ? -12.316 5.262 2.753 1.00 91.06 128 ALA A N 1
ATOM 985 C CA . ALA A 1 128 ? -13.428 5.093 1.820 1.00 91.06 128 ALA A CA 1
ATOM 986 C C . ALA A 1 128 ? -14.291 6.368 1.696 1.00 91.06 128 ALA A C 1
ATOM 988 O O . ALA A 1 128 ? -14.900 6.833 2.670 1.00 91.06 128 ALA A O 1
ATOM 989 N N . HIS A 1 129 ? -14.409 6.906 0.476 1.00 83.88 129 HIS A N 1
ATOM 990 C CA . HIS A 1 129 ? -15.095 8.181 0.217 1.00 83.88 129 HIS A CA 1
ATOM 991 C C . HIS A 1 129 ? -16.596 8.146 0.513 1.00 83.88 129 HIS A C 1
ATOM 993 O O . HIS A 1 129 ? -17.149 9.145 0.977 1.00 83.88 129 HIS A O 1
ATOM 999 N N . GLU A 1 130 ? -17.257 7.004 0.320 1.00 81.69 130 GLU A N 1
ATOM 1000 C CA . GLU A 1 130 ? -18.721 6.873 0.423 1.00 81.69 130 GLU A CA 1
ATOM 1001 C C . GLU A 1 130 ? -19.236 6.583 1.848 1.00 81.69 130 GLU A C 1
ATOM 1003 O O . GLU A 1 130 ? -20.428 6.354 2.057 1.00 81.69 130 GLU A O 1
ATOM 1008 N N . ALA A 1 131 ? -18.368 6.626 2.866 1.00 81.56 131 ALA A N 1
ATOM 1009 C CA . ALA A 1 131 ? -18.767 6.315 4.237 1.00 81.56 131 ALA A CA 1
ATOM 1010 C C . ALA A 1 131 ? -19.780 7.340 4.812 1.00 81.56 131 ALA A C 1
ATOM 1012 O O . ALA A 1 131 ? -19.516 8.558 4.778 1.00 81.56 131 ALA A O 1
ATOM 1013 N N . PRO A 1 132 ? -20.901 6.882 5.418 1.00 86.69 132 PRO A N 1
ATOM 1014 C CA . PRO A 1 132 ? -21.863 7.747 6.099 1.00 86.69 132 PRO A CA 1
ATOM 1015 C C . PRO A 1 132 ? -21.207 8.606 7.185 1.00 86.69 132 PRO A C 1
ATOM 1017 O O . PRO A 1 132 ? -20.289 8.167 7.879 1.00 86.69 132 PRO A O 1
ATOM 1020 N N . LYS A 1 133 ? -21.725 9.823 7.407 1.00 87.62 133 LYS A N 1
ATOM 1021 C CA . LYS A 1 133 ? -21.182 10.755 8.419 1.00 87.62 133 LYS A CA 1
ATOM 1022 C C . LYS A 1 133 ? -21.114 10.153 9.829 1.00 87.62 133 LYS A C 1
ATOM 1024 O O . LYS A 1 133 ? -20.203 10.489 10.577 1.00 87.62 133 LYS A O 1
ATOM 1029 N N . SER A 1 134 ? -22.044 9.262 10.173 1.00 89.88 134 SER A N 1
ATOM 1030 C CA . SER A 1 134 ? -22.081 8.560 11.463 1.00 89.88 134 SER A CA 1
ATOM 1031 C C . SER A 1 134 ? -20.870 7.652 11.700 1.00 89.88 134 SER A C 1
ATOM 1033 O O . SER A 1 134 ? -20.482 7.460 12.847 1.00 89.88 134 SER A O 1
ATOM 1035 N N . VAL A 1 135 ? -20.255 7.130 10.635 1.00 90.44 135 VAL A N 1
ATOM 1036 C CA . VAL A 1 135 ? -19.146 6.163 10.693 1.00 90.44 135 VAL A CA 1
ATOM 1037 C C . VAL A 1 135 ? -17.773 6.846 10.644 1.00 90.44 135 VAL A C 1
ATOM 1039 O O . VAL A 1 135 ? -16.772 6.269 11.058 1.00 90.44 135 VAL A O 1
ATOM 1042 N N . ARG A 1 136 ? -17.697 8.114 10.218 1.00 89.62 136 ARG A N 1
ATOM 1043 C CA . ARG A 1 136 ? -16.430 8.860 10.065 1.00 89.62 136 ARG A CA 1
ATOM 1044 C C . ARG A 1 136 ? -15.520 8.853 11.305 1.00 89.62 136 ARG A C 1
ATOM 1046 O O . ARG A 1 136 ? -14.314 8.704 11.124 1.00 89.62 136 ARG A O 1
ATOM 1053 N N . PRO A 1 137 ? -16.021 8.975 12.554 1.00 92.19 137 PRO A N 1
ATOM 1054 C CA . PRO A 1 137 ? -15.151 8.886 13.726 1.00 92.19 137 PRO A CA 1
ATOM 1055 C C . PRO A 1 137 ? -14.492 7.513 13.890 1.00 92.19 137 PRO A C 1
ATOM 1057 O O . PRO A 1 137 ? -13.371 7.432 14.380 1.00 92.19 137 PRO A O 1
ATOM 1060 N N . GLU A 1 138 ? -15.192 6.440 13.522 1.00 91.75 138 GLU A N 1
ATOM 1061 C CA . GLU A 1 138 ? -14.654 5.079 13.540 1.00 91.75 138 GLU A CA 1
ATOM 1062 C C . GLU A 1 138 ? -13.658 4.869 12.406 1.00 91.75 138 GLU A C 1
ATOM 1064 O O . GLU A 1 138 ? -12.554 4.401 12.656 1.00 91.75 138 GLU A O 1
ATOM 1069 N N . LEU A 1 139 ? -13.993 5.332 11.202 1.00 92.25 139 LEU A N 1
ATOM 1070 C CA . LEU A 1 139 ? -13.105 5.269 10.047 1.00 92.25 139 LEU A CA 1
ATOM 1071 C C . LEU A 1 139 ? -11.756 5.950 10.316 1.00 92.25 139 LEU A C 1
ATOM 1073 O O . LEU A 1 139 ? -10.713 5.361 10.053 1.00 92.25 139 LEU A O 1
ATOM 1077 N N . ARG A 1 140 ? -11.776 7.125 10.961 1.00 91.94 140 ARG A N 1
ATOM 1078 C CA . ARG A 1 140 ? -10.557 7.823 11.387 1.00 91.94 140 ARG A CA 1
ATOM 1079 C C . ARG A 1 140 ? -9.721 7.008 12.380 1.00 91.94 140 ARG A C 1
ATOM 1081 O O . ARG A 1 140 ? -8.500 7.030 12.332 1.00 91.94 140 ARG A O 1
ATOM 1088 N N . ARG A 1 141 ? -10.354 6.292 13.313 1.00 94.25 141 ARG A N 1
ATOM 1089 C CA . ARG A 1 141 ? -9.609 5.417 14.237 1.00 94.25 141 ARG A CA 1
ATOM 1090 C C . ARG A 1 141 ? -9.005 4.229 13.500 1.00 94.25 141 ARG A C 1
ATOM 1092 O O . ARG A 1 141 ? -7.892 3.828 13.816 1.00 94.25 141 ARG A O 1
ATOM 1099 N N . ASN A 1 142 ? -9.724 3.691 12.522 1.00 95.06 142 ASN A N 1
ATOM 1100 C CA . ASN A 1 142 ? -9.261 2.558 11.737 1.00 95.06 142 ASN A CA 1
ATOM 1101 C C . ASN A 1 142 ? -8.088 2.928 10.835 1.00 95.06 142 ASN A C 1
ATOM 1103 O O . ASN A 1 142 ? -7.153 2.138 10.743 1.00 95.06 142 ASN A O 1
ATOM 1107 N N . ILE A 1 143 ? -8.108 4.106 10.198 1.00 95.44 143 ILE A N 1
ATOM 1108 C CA . ILE A 1 143 ? -6.972 4.553 9.386 1.00 95.44 143 ILE A CA 1
ATOM 1109 C C . ILE A 1 143 ? -5.744 4.777 10.267 1.00 95.44 143 ILE A C 1
ATOM 1111 O O . ILE A 1 143 ? -4.700 4.219 9.965 1.00 95.44 143 ILE A O 1
ATOM 1115 N N . GLU A 1 144 ? -5.876 5.433 11.423 1.00 95.81 144 GLU A N 1
ATOM 1116 C CA . GLU A 1 144 ? -4.753 5.594 12.360 1.00 95.81 144 GLU A CA 1
ATOM 1117 C C . GLU A 1 144 ? -4.226 4.234 12.865 1.00 95.81 144 GLU A C 1
ATOM 1119 O O . GLU A 1 144 ? -3.019 4.024 12.949 1.00 95.81 144 GLU A O 1
ATOM 1124 N N . ALA A 1 145 ? -5.104 3.258 13.127 1.00 96.25 145 ALA A N 1
ATOM 1125 C CA . ALA A 1 145 ? -4.693 1.902 13.505 1.00 96.25 145 ALA A CA 1
ATOM 1126 C C . ALA A 1 145 ? -3.992 1.143 12.361 1.00 96.25 145 ALA A C 1
ATOM 1128 O O . ALA A 1 145 ? -3.033 0.399 12.597 1.00 96.25 145 ALA A O 1
ATOM 1129 N N . ALA A 1 146 ? -4.448 1.328 11.119 1.00 97.62 146 ALA A N 1
ATOM 1130 C CA . ALA A 1 146 ? -3.790 0.781 9.940 1.00 97.62 146 ALA A CA 1
ATOM 1131 C C . ALA A 1 146 ? -2.403 1.411 9.763 1.00 97.62 146 ALA A C 1
ATOM 1133 O O . ALA A 1 146 ? -1.428 0.684 9.612 1.00 97.62 146 ALA A O 1
ATOM 1134 N N . MET A 1 147 ? -2.291 2.735 9.882 1.00 97.50 147 MET A N 1
ATOM 1135 C CA . MET A 1 147 ? -1.023 3.466 9.800 1.00 97.50 147 MET A CA 1
ATOM 1136 C C . MET A 1 147 ? -0.048 3.067 10.905 1.00 97.50 147 MET A C 1
ATOM 1138 O O . MET A 1 147 ? 1.132 2.866 10.628 1.00 97.50 147 MET A O 1
ATOM 1142 N N . GLN A 1 148 ? -0.535 2.847 12.128 1.00 97.06 148 GLN A N 1
ATOM 1143 C CA . GLN A 1 148 ? 0.287 2.292 13.199 1.00 97.06 148 GLN A CA 1
ATOM 1144 C C . GLN A 1 148 ? 0.817 0.903 12.825 1.00 97.06 148 GLN A C 1
ATOM 1146 O O . GLN A 1 148 ? 2.010 0.652 12.950 1.00 97.06 148 GLN A O 1
ATOM 1151 N N . THR A 1 149 ? -0.039 0.026 12.291 1.00 97.69 149 THR A N 1
ATOM 1152 C CA . THR A 1 149 ? 0.384 -1.311 11.845 1.00 97.69 149 THR A CA 1
ATOM 1153 C C . THR A 1 149 ? 1.434 -1.227 10.733 1.00 97.69 149 THR A C 1
ATOM 1155 O O . THR A 1 149 ? 2.397 -1.988 10.762 1.00 97.69 149 THR A O 1
ATOM 1158 N N . LEU A 1 150 ? 1.280 -0.302 9.776 1.00 98.25 150 LEU A N 1
ATOM 1159 C CA . LEU A 1 150 ? 2.262 -0.053 8.714 1.00 98.25 150 LEU A CA 1
ATOM 1160 C C . LEU A 1 150 ? 3.611 0.388 9.291 1.00 98.25 150 LEU A C 1
ATOM 1162 O O . LEU A 1 150 ? 4.641 -0.188 8.942 1.00 98.25 150 LEU A O 1
ATOM 1166 N N . SER A 1 151 ? 3.595 1.344 10.221 1.00 97.81 151 SER A N 1
ATOM 1167 C CA . SER A 1 151 ? 4.790 1.797 10.935 1.00 97.81 151 SER A CA 1
ATOM 1168 C C . SER A 1 151 ? 5.468 0.647 11.687 1.00 97.81 151 SER A C 1
ATOM 1170 O O . SER A 1 151 ? 6.686 0.488 11.597 1.00 97.81 151 SER A O 1
ATOM 1172 N N . ASP A 1 152 ? 4.697 -0.188 12.388 1.00 96.94 152 ASP A N 1
ATOM 1173 C CA . ASP A 1 152 ? 5.214 -1.319 13.170 1.00 96.94 152 ASP A CA 1
ATOM 1174 C C . ASP A 1 152 ? 5.939 -2.352 12.289 1.00 96.94 152 ASP A C 1
ATOM 1176 O O . ASP A 1 152 ? 6.950 -2.924 12.702 1.00 96.94 152 ASP A O 1
ATOM 1180 N N . ILE A 1 153 ? 5.477 -2.549 11.049 1.00 97.56 153 ILE A N 1
ATOM 1181 C CA . ILE A 1 153 ? 6.128 -3.420 10.053 1.00 97.56 153 ILE A CA 1
ATOM 1182 C C . ILE A 1 153 ? 7.114 -2.671 9.138 1.00 97.56 153 ILE A C 1
ATOM 1184 O O . ILE A 1 153 ? 7.653 -3.242 8.190 1.00 97.56 153 ILE A O 1
ATOM 1188 N N . GLY A 1 154 ? 7.400 -1.401 9.436 1.00 97.06 154 GLY A N 1
ATOM 1189 C CA . GLY A 1 154 ? 8.411 -0.584 8.766 1.00 97.06 154 GLY A CA 1
ATOM 1190 C C . GLY A 1 154 ? 8.015 -0.048 7.388 1.00 97.06 154 GLY A C 1
ATOM 1191 O O . GLY A 1 154 ? 8.902 0.385 6.644 1.00 97.06 154 GLY A O 1
ATOM 1192 N N . ILE A 1 155 ? 6.731 -0.091 7.030 1.00 98.19 155 ILE A N 1
ATOM 1193 C CA . ILE A 1 155 ? 6.170 0.495 5.808 1.00 98.19 155 ILE A CA 1
ATOM 1194 C C . ILE A 1 155 ? 5.806 1.958 6.060 1.00 98.19 155 ILE A C 1
ATOM 1196 O O . ILE A 1 155 ? 5.164 2.287 7.052 1.00 98.19 155 ILE A O 1
ATOM 1200 N N . VAL A 1 156 ? 6.181 2.828 5.124 1.00 97.88 156 VAL A N 1
ATOM 1201 C CA . VAL A 1 156 ? 5.764 4.235 5.130 1.00 97.88 156 VAL A CA 1
ATOM 1202 C C . VAL A 1 156 ? 4.373 4.374 4.519 1.00 97.88 156 VAL A C 1
ATOM 1204 O O . VAL A 1 156 ? 4.088 3.770 3.482 1.00 97.88 156 VAL A O 1
ATOM 1207 N N . ALA A 1 157 ? 3.523 5.189 5.134 1.00 97.62 157 ALA A N 1
ATOM 1208 C CA . ALA A 1 157 ? 2.203 5.500 4.614 1.00 97.62 157 ALA A CA 1
ATOM 1209 C C . ALA A 1 157 ? 2.233 6.849 3.883 1.00 97.62 157 ALA A C 1
ATOM 1211 O O . ALA A 1 157 ? 2.580 7.877 4.464 1.00 97.62 157 ALA A O 1
ATOM 1212 N N . ASP A 1 158 ? 1.861 6.852 2.607 1.00 96.94 158 ASP A N 1
ATOM 1213 C CA . ASP A 1 158 ? 1.484 8.070 1.891 1.00 96.94 158 ASP A CA 1
ATOM 1214 C C . ASP A 1 158 ? -0.035 8.211 2.010 1.00 96.94 158 ASP A C 1
ATOM 1216 O O . ASP A 1 158 ? -0.777 7.361 1.524 1.00 96.94 158 ASP A O 1
ATOM 1220 N N . GLU A 1 159 ? -0.501 9.206 2.757 1.00 95.50 159 GLU A N 1
ATOM 1221 C CA . GLU A 1 159 ? -1.915 9.430 3.049 1.00 95.50 159 GLU A CA 1
ATOM 1222 C C . GLU A 1 159 ? -2.567 10.203 1.901 1.00 95.50 159 GLU A C 1
ATOM 1224 O O . GLU A 1 159 ? -2.094 11.271 1.511 1.00 95.50 159 GLU A O 1
ATOM 1229 N N . TRP A 1 160 ? -3.687 9.694 1.399 1.00 94.75 160 TRP A N 1
ATOM 1230 C CA . TRP A 1 160 ? -4.459 10.274 0.308 1.00 94.75 160 TRP A CA 1
ATOM 1231 C C . TRP A 1 160 ? -5.895 10.560 0.741 1.00 94.75 160 TRP A C 1
ATOM 1233 O O . TRP A 1 160 ? -6.498 9.842 1.537 1.00 94.75 160 TRP A O 1
ATOM 1243 N N . ASN A 1 161 ? -6.463 11.632 0.192 1.00 90.19 161 ASN A N 1
ATOM 1244 C CA . ASN A 1 161 ? -7.861 11.998 0.389 1.00 90.19 161 ASN A CA 1
ATOM 1245 C C . ASN A 1 161 ? -8.381 12.721 -0.853 1.00 90.19 161 ASN A C 1
ATOM 1247 O O . ASN A 1 161 ? -7.668 13.556 -1.399 1.00 90.19 161 ASN A O 1
ATOM 1251 N N . ASP A 1 162 ? -9.614 12.446 -1.281 1.00 85.12 162 ASP A N 1
ATOM 1252 C CA . ASP A 1 162 ? -10.238 13.073 -2.458 1.00 85.12 162 ASP A CA 1
ATOM 1253 C C . ASP A 1 162 ? -9.303 13.130 -3.687 1.00 85.12 162 ASP A C 1
ATOM 1255 O O . ASP A 1 162 ? -9.157 14.176 -4.324 1.00 85.12 162 ASP A O 1
ATOM 1259 N N . ASN A 1 163 ? -8.638 12.012 -4.000 1.00 86.69 163 ASN A N 1
ATOM 1260 C CA . ASN A 1 163 ? -7.736 11.876 -5.147 1.00 86.69 163 ASN A CA 1
ATOM 1261 C C . ASN A 1 163 ? -6.473 12.773 -5.114 1.00 86.69 163 ASN A C 1
ATOM 1263 O O . ASN A 1 163 ? -5.923 13.139 -6.151 1.00 86.69 163 ASN A O 1
ATOM 1267 N N . ARG A 1 164 ? -6.000 13.166 -3.927 1.00 88.06 164 ARG A N 1
ATOM 1268 C CA . ARG A 1 164 ? -4.765 13.952 -3.765 1.00 88.06 164 ARG A CA 1
ATOM 1269 C C . ARG A 1 164 ? -3.949 13.491 -2.555 1.00 88.06 164 ARG A C 1
ATOM 1271 O O . ARG A 1 164 ? -4.546 13.065 -1.561 1.00 88.06 164 ARG A O 1
ATOM 1278 N N . PRO A 1 165 ? -2.614 13.641 -2.596 1.00 89.06 165 PRO A N 1
ATOM 1279 C CA . PRO A 1 165 ? -1.775 13.343 -1.448 1.00 89.06 165 PRO A CA 1
ATOM 1280 C C . PRO A 1 165 ? -1.996 14.396 -0.354 1.00 89.06 165 PRO A C 1
ATOM 1282 O O . PRO A 1 165 ? -2.105 15.597 -0.623 1.00 89.06 165 PRO A O 1
ATOM 1285 N N . VAL A 1 166 ? -2.063 13.932 0.887 1.00 90.88 166 VAL A N 1
ATOM 1286 C CA . VAL A 1 166 ? -2.239 14.727 2.109 1.00 90.88 166 VAL A CA 1
ATOM 1287 C C . VAL A 1 166 ? -0.906 14.861 2.836 1.00 90.88 166 VAL A C 1
ATOM 1289 O O . VAL A 1 166 ? -0.552 15.955 3.279 1.00 90.88 166 VAL A O 1
ATOM 1292 N N . GLY A 1 167 ? -0.144 13.772 2.931 1.00 86.75 167 GLY A N 1
ATOM 1293 C CA . GLY A 1 167 ? 1.156 13.771 3.587 1.00 86.75 167 GLY A CA 1
ATOM 1294 C C . GLY A 1 167 ? 1.722 12.374 3.795 1.00 86.75 167 GLY A C 1
ATOM 1295 O O . GLY A 1 167 ? 1.030 11.378 3.656 1.00 86.75 167 GLY A O 1
ATOM 1296 N N . ILE A 1 168 ? 3.000 12.321 4.164 1.00 86.31 168 ILE A N 1
ATOM 1297 C CA . ILE A 1 168 ? 3.696 11.073 4.479 1.00 86.31 168 ILE A CA 1
ATOM 1298 C C . ILE A 1 168 ? 3.767 10.920 5.995 1.00 86.31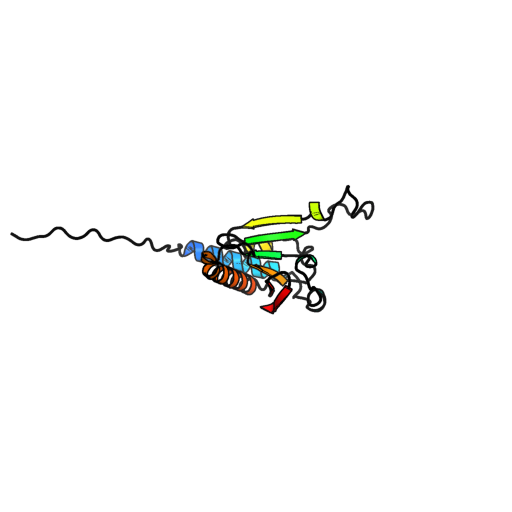 168 ILE A C 1
ATOM 1300 O O . ILE A 1 168 ? 4.144 11.876 6.683 1.00 86.31 168 ILE A O 1
ATOM 1304 N N . ARG A 1 169 ? 3.452 9.729 6.494 1.00 80.88 169 ARG A N 1
ATOM 1305 C CA . ARG A 1 169 ? 3.500 9.370 7.911 1.00 80.88 169 ARG A CA 1
ATOM 1306 C C . ARG A 1 169 ? 4.227 8.046 8.128 1.00 80.88 169 ARG A C 1
ATOM 1308 O O . ARG A 1 169 ? 4.180 7.167 7.234 1.00 80.88 169 ARG A O 1
#

pLDDT: mean 87.65, std 13.42, range [41.56, 98.25]

Organism: Terriglobus saanensis (strain ATCC BAA-1853 / DSM 23119 / SP1PR4) (NCBI:txid401053)

Radius of gyration: 21.15 Å; chains: 1; bounding box: 51×31×88 Å

Secondary structure (DSSP, 8-state):
----PPP-----------HHHHHHHHHHHHHHHHHHTTSPPP-HHHHTT--SGGG--S-EEEE-SS-EEEEEEPPPS----TTTTSTTS-GGGGEEEEEE-GGGHHHHHHTS-GGG-BTBSEEEEEE-TT--TTTHHHHHHHHHHHHHHHHHTTPEEEEEETTEEEEE-

Foldseek 3Di:
DDDDDDDDDDDDDDPDDDPVVVVVLVVLLVVLLVLLVVWDDFDCVVPVPQFFPVPDADWEWEFELFWIKTKFFDDDPDPDPPQDCHPVHNSVVRIDIDIGGLSCLSVVVSPDDSVRQPRTQEYEYEYDPPDDPVRVVSSVVSSVSSCVSSVSSPGKYQYDDPGGTDGID